Protein AF-A0A259CPH8-F1 (afdb_monomer_lite)

Sequence (171 aa):
MRAFLLFSLFILVVTGCSVTTYNRSITHGKVENPDIIITAEDKSFSLKGEFTSPFQSSTRYNSLEMPDRDLPKAYRQALHHGAKHVRIKVANSDKEFFGVLALDKADDDGVGPSTQSYKIIVPQAYIDAAKNGKISVVYEYYKLKNDGLIDIGKIKERSWILWLSDQDVFK

Radius of gyration: 21.32 Å; chains: 1; bounding box: 62×74×45 Å

Secondary structure (DSSP, 8-state):
----------------------EE---EEEE--TT-EEEETTSS-EE-EEEE-----SS--BTTTS-TTTGGGTHHHHHHTT-EEEEEE-TT-SSPEEEEEEEPPEETTEESGGGTSEEE---HHHHHHT-TT--EEEEEEEEEPP-SSS-GGGPEEEEEEEEEESS----

Structure (mmCIF, N/CA/C/O backbone):
data_AF-A0A259CPH8-F1
#
_entry.id   AF-A0A259CPH8-F1
#
loop_
_atom_site.group_PDB
_atom_site.id
_atom_site.type_symbol
_atom_site.label_atom_id
_atom_site.label_alt_id
_atom_site.label_comp_id
_atom_site.label_asym_id
_atom_site.label_entity_id
_atom_site.label_seq_id
_atom_site.pdbx_PDB_ins_code
_atom_site.Cartn_x
_atom_site.Cartn_y
_atom_site.Cartn_z
_atom_site.occupancy
_atom_site.B_iso_or_equiv
_atom_site.auth_seq_id
_atom_site.auth_comp_id
_atom_site.auth_asym_id
_atom_site.auth_atom_id
_atom_site.pdbx_PDB_model_num
ATOM 1 N N . MET A 1 1 ? 41.239 -61.627 -11.806 1.00 43.28 1 MET A N 1
ATOM 2 C CA . MET A 1 1 ? 41.993 -60.384 -12.091 1.00 43.28 1 MET A CA 1
ATOM 3 C C . MET A 1 1 ? 41.343 -59.671 -13.268 1.00 43.28 1 MET A C 1
ATOM 5 O O . MET A 1 1 ? 40.987 -60.360 -14.212 1.00 43.28 1 MET A O 1
ATOM 9 N N . ARG A 1 2 ? 41.278 -58.330 -13.195 1.00 40.59 2 ARG A N 1
ATOM 10 C CA . ARG A 1 2 ? 40.743 -57.340 -14.164 1.00 40.59 2 ARG A CA 1
ATOM 11 C C . ARG A 1 2 ? 39.218 -57.136 -14.088 1.00 40.59 2 ARG A C 1
ATOM 13 O O . ARG A 1 2 ? 38.467 -57.957 -14.586 1.00 40.59 2 ARG A O 1
ATOM 20 N N . ALA A 1 3 ? 38.731 -56.228 -13.233 1.00 44.56 3 ALA A N 1
ATOM 21 C CA . ALA A 1 3 ? 38.742 -54.749 -13.334 1.00 44.56 3 ALA A CA 1
ATOM 22 C C . ALA A 1 3 ? 37.715 -54.257 -14.374 1.00 44.56 3 ALA A C 1
ATOM 24 O O . ALA A 1 3 ? 37.889 -54.472 -15.565 1.00 44.56 3 ALA A O 1
ATOM 25 N N . PHE A 1 4 ? 36.546 -53.804 -13.905 1.00 49.66 4 PHE A N 1
ATOM 26 C CA . PHE A 1 4 ? 36.198 -52.378 -13.768 1.00 49.66 4 PHE A CA 1
ATOM 27 C C . PHE A 1 4 ? 36.173 -51.656 -15.115 1.00 49.66 4 PHE A C 1
ATOM 29 O O . PHE A 1 4 ? 37.205 -51.163 -15.545 1.00 49.66 4 PHE A O 1
ATOM 36 N N . LEU A 1 5 ? 34.992 -51.530 -15.729 1.00 49.72 5 LEU A N 1
ATOM 37 C CA . LEU A 1 5 ? 34.715 -50.486 -16.716 1.00 49.72 5 LEU A CA 1
ATOM 38 C C . LEU A 1 5 ? 33.231 -50.078 -16.658 1.00 49.72 5 LEU A C 1
ATOM 40 O O . LEU A 1 5 ? 32.340 -50.846 -17.002 1.00 49.72 5 LEU A O 1
ATOM 44 N N . LEU A 1 6 ? 33.050 -48.814 -16.263 1.00 49.09 6 LEU A N 1
ATOM 45 C CA . LEU A 1 6 ? 32.040 -47.868 -16.751 1.00 49.09 6 LEU A CA 1
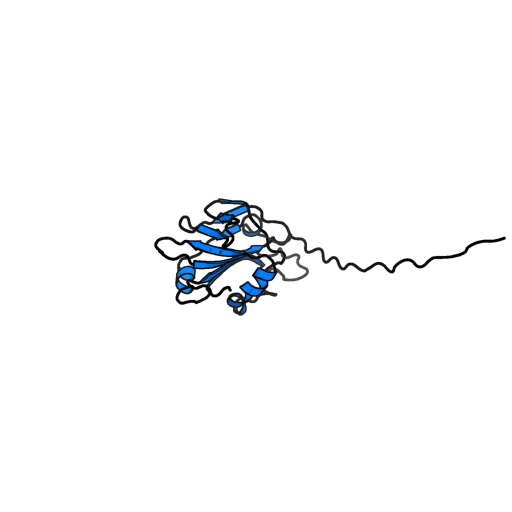ATOM 46 C C . LEU A 1 6 ? 30.660 -47.847 -16.082 1.00 49.09 6 LEU A C 1
ATOM 48 O O . LEU A 1 6 ? 29.608 -48.021 -16.686 1.00 49.09 6 LEU A O 1
ATOM 52 N N . PHE A 1 7 ? 30.712 -47.428 -14.821 1.00 52.84 7 PHE A N 1
ATOM 53 C CA . PHE A 1 7 ? 29.735 -46.548 -14.185 1.00 52.84 7 PHE A CA 1
ATOM 54 C C . PHE A 1 7 ? 29.816 -45.161 -14.864 1.00 52.84 7 PHE A C 1
ATOM 56 O O . PHE A 1 7 ? 30.681 -44.360 -14.514 1.00 52.84 7 PHE A O 1
ATOM 63 N N . SER A 1 8 ? 29.026 -44.879 -15.906 1.00 53.47 8 SER A N 1
ATOM 64 C CA . SER A 1 8 ? 29.017 -43.556 -16.568 1.00 53.47 8 SER A CA 1
ATOM 65 C C . SER A 1 8 ? 27.753 -43.318 -17.398 1.00 53.47 8 SER A C 1
ATOM 67 O O . SER A 1 8 ? 27.735 -43.632 -18.581 1.00 53.47 8 SER A O 1
ATOM 69 N N . LEU A 1 9 ? 26.722 -42.740 -16.773 1.00 52.22 9 LEU A N 1
ATOM 70 C CA . LEU A 1 9 ? 25.848 -41.701 -17.351 1.00 52.22 9 LEU A CA 1
ATOM 71 C C . LEU A 1 9 ? 24.952 -41.168 -16.214 1.00 52.22 9 LEU A C 1
ATOM 73 O O . LEU A 1 9 ? 23.813 -41.574 -16.027 1.00 52.22 9 LEU A O 1
ATOM 77 N N . PHE A 1 10 ? 25.534 -40.513 -15.212 1.00 51.16 10 PHE A N 1
ATOM 78 C CA . PHE A 1 10 ? 25.596 -39.048 -15.159 1.00 51.16 10 PHE A CA 1
ATOM 79 C C . PHE A 1 10 ? 24.285 -38.387 -15.615 1.00 51.16 10 PHE A C 1
ATOM 81 O O . PHE A 1 10 ? 24.142 -37.962 -16.755 1.00 51.16 10 PHE A O 1
ATOM 88 N N . ILE A 1 11 ? 23.318 -38.386 -14.691 1.00 54.34 11 ILE A N 1
ATOM 89 C CA . ILE A 1 11 ? 22.530 -37.215 -14.284 1.00 54.34 11 ILE A CA 1
ATOM 90 C C . ILE A 1 11 ? 22.360 -36.215 -15.432 1.00 54.34 11 ILE A C 1
ATOM 92 O O . ILE A 1 11 ? 23.145 -35.279 -15.591 1.00 54.34 11 ILE A O 1
ATOM 96 N N . LEU A 1 12 ? 21.312 -36.431 -16.230 1.00 50.88 12 LEU A N 1
ATOM 97 C CA . LEU A 1 12 ? 20.768 -35.409 -17.110 1.00 50.88 12 LEU A CA 1
ATOM 98 C C . LEU A 1 12 ? 20.269 -34.279 -16.217 1.00 50.88 12 LEU A C 1
ATOM 100 O O . LEU A 1 12 ? 19.230 -34.359 -15.564 1.00 50.88 12 LEU A O 1
ATOM 104 N N . VAL A 1 13 ? 21.148 -33.287 -16.145 1.00 55.88 13 VAL A N 1
ATOM 105 C CA . VAL A 1 13 ? 20.996 -31.955 -15.594 1.00 55.88 13 VAL A CA 1
ATOM 106 C C . VAL A 1 13 ? 19.550 -31.513 -15.728 1.00 55.88 13 VAL A C 1
ATOM 108 O O . VAL A 1 13 ? 19.034 -31.306 -16.825 1.00 55.88 13 VAL A O 1
ATOM 111 N N . VAL A 1 14 ? 18.923 -31.381 -14.562 1.00 54.16 14 VAL A N 1
ATOM 112 C CA . VAL A 1 14 ? 17.729 -30.585 -14.337 1.00 54.16 14 VAL A CA 1
ATOM 113 C C . VAL A 1 14 ? 17.958 -29.262 -15.056 1.00 54.16 14 VAL A C 1
ATOM 115 O O . VAL A 1 14 ? 18.768 -28.444 -14.619 1.00 54.16 14 VAL A O 1
ATOM 118 N N . THR A 1 15 ? 17.296 -29.074 -16.195 1.00 48.78 15 THR A N 1
ATOM 119 C CA . THR A 1 15 ? 17.184 -27.780 -16.857 1.00 48.78 15 THR A CA 1
ATOM 120 C C . THR A 1 15 ? 16.377 -26.895 -15.923 1.00 48.78 15 THR A C 1
ATOM 122 O O . THR A 1 15 ? 15.156 -26.790 -16.023 1.00 48.78 15 THR A O 1
ATOM 125 N N . GLY A 1 16 ? 17.068 -26.313 -14.945 1.00 43.84 16 GLY A N 1
ATOM 126 C CA . GLY A 1 16 ? 16.580 -25.176 -14.205 1.00 43.84 16 GLY A CA 1
ATOM 127 C C . GLY A 1 16 ? 16.417 -24.051 -15.209 1.00 43.84 16 GLY A C 1
ATOM 128 O O . GLY A 1 16 ? 17.367 -23.326 -15.489 1.00 43.84 16 GLY A O 1
ATOM 129 N N . CYS A 1 17 ? 15.213 -23.913 -15.760 1.00 40.38 17 CYS A N 1
ATOM 130 C CA . CYS A 1 17 ? 14.745 -22.647 -16.295 1.00 40.38 17 CYS A CA 1
ATOM 131 C C . CYS A 1 17 ? 14.671 -21.670 -15.117 1.00 40.38 17 CYS A C 1
ATOM 133 O O . CYS A 1 17 ? 13.604 -21.397 -14.575 1.00 40.38 17 CYS A O 1
ATOM 135 N N . SER A 1 18 ? 15.828 -21.181 -14.675 1.00 39.09 18 SER A N 1
ATOM 136 C CA . SER A 1 18 ? 15.912 -19.964 -13.891 1.00 39.09 18 SER A CA 1
ATOM 137 C C . SER A 1 18 ? 15.594 -18.840 -14.862 1.00 39.09 18 SER A C 1
ATOM 139 O O . SER A 1 18 ? 16.491 -18.271 -15.479 1.00 39.09 18 SER A O 1
ATOM 141 N N . VAL A 1 19 ? 14.308 -18.547 -15.035 1.00 45.19 19 VAL A N 1
ATOM 142 C CA . VAL A 1 19 ? 13.894 -17.229 -15.508 1.00 45.19 19 VAL A CA 1
ATOM 143 C C . VAL A 1 19 ? 14.354 -16.281 -14.406 1.00 45.19 19 VAL A C 1
ATOM 145 O O . VAL A 1 19 ? 13.705 -16.147 -13.370 1.00 45.19 19 VAL A O 1
ATOM 148 N N . THR A 1 20 ? 15.560 -15.736 -14.543 1.00 45.16 20 THR A N 1
ATOM 149 C CA . THR A 1 20 ? 16.033 -14.678 -13.660 1.00 45.16 20 THR A CA 1
ATOM 150 C C . THR A 1 20 ? 15.159 -13.472 -13.952 1.00 45.16 20 THR A C 1
ATOM 152 O O . THR A 1 20 ? 15.398 -12.739 -14.906 1.00 45.16 20 THR A O 1
ATOM 155 N N . THR A 1 21 ? 14.088 -13.306 -13.183 1.00 56.62 21 THR A N 1
ATOM 156 C CA . THR A 1 21 ? 13.361 -12.039 -13.130 1.00 56.62 21 THR A CA 1
ATOM 157 C C . THR A 1 21 ? 14.316 -11.020 -12.514 1.00 56.62 21 THR A C 1
ATOM 159 O O . THR A 1 21 ? 14.639 -11.108 -11.327 1.00 56.62 21 THR A O 1
ATOM 162 N N . TYR A 1 22 ? 14.860 -10.149 -13.362 1.00 77.44 22 TYR A N 1
ATOM 163 C CA . TYR A 1 22 ? 15.774 -9.071 -13.002 1.00 77.44 22 TYR A CA 1
ATOM 164 C C . TYR A 1 22 ? 14.990 -7.995 -12.252 1.00 77.44 22 TYR A C 1
ATOM 166 O O . TYR A 1 22 ? 14.311 -7.161 -12.849 1.00 77.44 22 TYR A O 1
ATOM 174 N N . ASN A 1 23 ? 15.015 -8.085 -10.923 1.00 87.00 23 ASN A N 1
ATOM 175 C CA . ASN A 1 23 ? 14.255 -7.208 -10.050 1.00 87.00 23 ASN A CA 1
ATOM 176 C C . ASN A 1 23 ? 15.175 -6.631 -8.974 1.00 87.00 23 ASN A C 1
ATOM 178 O O . ASN A 1 23 ? 15.943 -7.365 -8.339 1.00 87.00 23 ASN A O 1
ATOM 182 N N . ARG A 1 24 ? 14.971 -5.357 -8.648 1.00 90.25 24 ARG A N 1
ATOM 183 C CA . ARG A 1 24 ? 15.647 -4.669 -7.549 1.00 90.25 24 ARG A CA 1
ATOM 184 C C . ARG A 1 24 ? 14.701 -4.339 -6.408 1.00 90.25 24 ARG A C 1
ATOM 186 O O . ARG A 1 24 ? 13.550 -3.941 -6.590 1.00 90.25 24 ARG A O 1
ATOM 193 N N . SER A 1 25 ? 15.218 -4.463 -5.194 1.00 92.81 25 SER A N 1
ATOM 194 C CA . SER A 1 25 ? 14.489 -4.065 -3.998 1.00 92.81 25 SER A CA 1
ATOM 195 C C . SER A 1 25 ? 14.373 -2.544 -3.899 1.00 92.81 25 SER A C 1
ATOM 197 O O . SER A 1 25 ? 15.374 -1.837 -3.954 1.00 92.81 25 SER A O 1
ATOM 199 N N . ILE A 1 26 ? 13.159 -2.051 -3.660 1.00 95.12 26 ILE A N 1
ATOM 200 C CA . ILE A 1 26 ? 12.920 -0.698 -3.149 1.00 95.12 26 ILE A CA 1
ATOM 201 C C . ILE A 1 26 ? 12.951 -0.770 -1.616 1.00 95.12 26 ILE A C 1
ATOM 203 O O . ILE A 1 26 ? 12.129 -1.457 -1.007 1.00 95.12 26 ILE A O 1
ATOM 207 N N . THR A 1 27 ? 13.922 -0.108 -0.986 1.00 96.81 27 THR A N 1
ATOM 208 C CA . THR A 1 27 ? 14.195 -0.241 0.459 1.00 96.81 27 THR A CA 1
ATOM 209 C C . THR A 1 27 ? 13.635 0.893 1.305 1.00 96.81 27 THR A C 1
ATOM 211 O O . THR A 1 27 ? 13.589 0.763 2.526 1.00 96.81 27 THR A O 1
ATOM 214 N N . HIS A 1 28 ? 13.183 1.984 0.693 1.00 97.81 28 HIS A N 1
ATOM 215 C CA . HIS A 1 28 ? 12.695 3.166 1.399 1.00 97.81 28 HIS A CA 1
ATOM 216 C C . HIS A 1 28 ? 11.383 3.661 0.803 1.00 97.81 28 HIS A C 1
ATOM 218 O O . HIS A 1 28 ? 11.025 3.333 -0.329 1.00 97.81 28 HIS A O 1
ATOM 224 N N . GLY A 1 29 ? 10.657 4.450 1.582 1.00 98.00 29 GLY A N 1
ATOM 225 C CA . GLY A 1 29 ? 9.432 5.079 1.135 1.00 98.00 29 GLY A CA 1
ATOM 226 C C . GLY A 1 29 ? 8.982 6.196 2.054 1.00 98.00 29 GLY A C 1
ATOM 227 O O . GLY A 1 29 ? 9.593 6.469 3.089 1.00 98.00 29 GLY A O 1
ATOM 228 N N . LYS A 1 30 ? 7.886 6.841 1.666 1.00 98.31 30 LYS A N 1
ATOM 229 C CA . LYS A 1 30 ? 7.218 7.860 2.462 1.00 98.31 30 LYS A CA 1
ATOM 230 C C . LYS A 1 30 ? 5.703 7.737 2.340 1.00 98.31 30 LYS A C 1
ATOM 232 O O . LYS A 1 30 ? 5.171 7.640 1.235 1.00 98.31 30 LYS A O 1
ATOM 237 N N . VAL A 1 31 ? 5.009 7.771 3.475 1.00 98.31 31 VAL A N 1
ATOM 238 C CA . VAL A 1 31 ? 3.568 8.047 3.535 1.00 98.31 31 VAL A CA 1
ATOM 239 C C . VAL A 1 31 ? 3.398 9.563 3.499 1.00 98.31 31 VAL A C 1
ATOM 241 O O . VAL A 1 31 ? 3.783 10.257 4.439 1.00 98.31 31 VAL A O 1
ATOM 244 N N . GLU A 1 32 ? 2.878 10.087 2.391 1.00 97.62 32 GLU A N 1
ATOM 245 C CA . GLU A 1 32 ? 2.782 11.535 2.156 1.00 97.62 32 GLU A CA 1
ATOM 246 C C . GLU A 1 32 ? 1.628 12.191 2.913 1.00 97.62 32 GLU A C 1
ATOM 248 O O . GLU A 1 32 ? 1.703 13.371 3.242 1.00 97.62 32 GLU A O 1
ATOM 253 N N . ASN A 1 33 ? 0.559 11.448 3.206 1.00 96.38 33 ASN A N 1
ATOM 254 C CA . ASN A 1 33 ? -0.539 11.953 4.022 1.00 96.38 33 ASN A CA 1
ATOM 255 C C . ASN A 1 33 ? -0.105 11.978 5.503 1.00 96.38 33 ASN A C 1
ATOM 257 O O . ASN A 1 33 ? 0.025 10.906 6.097 1.00 96.38 33 ASN A O 1
ATOM 261 N N . PRO A 1 34 ? 0.087 13.153 6.135 1.00 93.12 34 PRO A N 1
ATOM 262 C CA . PRO A 1 34 ? 0.637 13.239 7.495 1.00 93.12 34 PRO A CA 1
ATOM 263 C C . PRO A 1 34 ? -0.273 12.612 8.562 1.00 93.12 34 PRO A C 1
ATOM 265 O O . PRO A 1 34 ? 0.207 12.145 9.599 1.00 93.12 34 PRO A O 1
ATOM 268 N N . ASP A 1 35 ? -1.575 12.572 8.284 1.00 94.44 35 ASP A N 1
ATOM 269 C CA . ASP A 1 35 ? -2.603 12.050 9.183 1.00 94.44 35 ASP A CA 1
ATOM 270 C C . ASP A 1 35 ? -2.90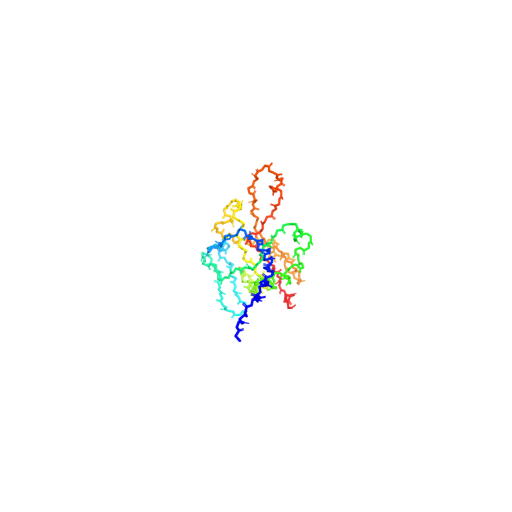4 10.563 8.967 1.00 94.44 35 ASP A C 1
ATOM 272 O O . ASP A 1 35 ? -3.772 10.004 9.640 1.00 94.44 35 ASP A O 1
ATOM 276 N N . ILE A 1 36 ? -2.211 9.920 8.021 1.00 96.81 36 ILE A N 1
ATOM 277 C CA . ILE A 1 36 ? -2.370 8.496 7.753 1.00 96.81 36 ILE A CA 1
ATOM 278 C C . ILE A 1 36 ? -1.276 7.711 8.456 1.00 96.81 36 ILE A C 1
ATOM 280 O O . ILE A 1 36 ? -0.088 8.015 8.349 1.00 96.81 36 ILE A O 1
ATOM 284 N N . ILE A 1 37 ? -1.701 6.669 9.165 1.00 97.94 37 ILE A N 1
ATOM 285 C CA . ILE A 1 37 ? -0.813 5.690 9.785 1.00 97.94 37 ILE A CA 1
ATOM 286 C C . ILE A 1 37 ? -1.257 4.312 9.315 1.00 97.94 37 ILE A C 1
ATOM 288 O O . ILE A 1 37 ? -2.426 3.959 9.470 1.00 97.94 37 ILE A O 1
ATOM 292 N N . ILE A 1 38 ? -0.328 3.544 8.749 1.00 98.56 38 ILE A N 1
ATOM 293 C CA . ILE A 1 38 ? -0.575 2.172 8.296 1.00 98.56 38 ILE A CA 1
ATOM 294 C C . ILE A 1 38 ? 0.162 1.229 9.240 1.00 98.56 38 ILE A C 1
ATOM 296 O O . ILE A 1 38 ? 1.387 1.230 9.276 1.00 98.56 38 ILE A O 1
ATOM 300 N N . THR A 1 39 ? -0.564 0.415 9.994 1.00 98.62 39 THR A N 1
ATOM 301 C CA . THR A 1 39 ? 0.009 -0.498 10.991 1.00 98.62 39 THR A CA 1
ATOM 302 C C . THR A 1 39 ? -0.296 -1.933 10.602 1.00 98.62 39 THR A C 1
ATOM 304 O O . THR A 1 39 ? -1.438 -2.243 10.285 1.00 98.62 39 THR A O 1
ATOM 307 N N . ALA A 1 40 ? 0.696 -2.819 10.621 1.00 98.56 40 ALA A N 1
ATOM 308 C CA . ALA A 1 40 ? 0.469 -4.240 10.381 1.00 98.56 40 ALA A CA 1
ATOM 309 C C . ALA A 1 40 ? -0.495 -4.818 11.422 1.00 98.56 40 ALA A C 1
ATOM 311 O O . ALA A 1 40 ? -0.391 -4.500 12.607 1.00 98.56 40 ALA A O 1
ATOM 312 N N . GLU A 1 41 ? -1.414 -5.689 11.011 1.00 98.00 41 GLU A N 1
ATOM 313 C CA . GLU A 1 41 ? -2.362 -6.306 11.948 1.00 98.00 41 GLU A CA 1
ATOM 314 C C . GLU A 1 41 ? -1.657 -7.187 12.997 1.00 98.00 41 GLU A C 1
ATOM 316 O O . GLU A 1 41 ? -2.056 -7.217 14.161 1.00 98.00 41 GLU A O 1
ATOM 321 N N . ASP A 1 42 ? -0.544 -7.817 12.614 1.00 97.81 42 ASP A N 1
ATOM 322 C CA . ASP A 1 42 ? 0.351 -8.565 13.506 1.00 97.81 42 ASP A CA 1
ATOM 323 C C . ASP A 1 42 ? 1.295 -7.670 14.336 1.00 97.81 42 ASP A C 1
ATOM 325 O O . ASP A 1 42 ? 2.098 -8.174 15.122 1.00 97.81 42 ASP A O 1
ATOM 329 N N . LYS A 1 43 ? 1.192 -6.342 14.182 1.00 98.06 43 LYS A N 1
ATOM 330 C CA . LYS A 1 43 ? 2.016 -5.316 14.841 1.00 98.06 43 LYS A CA 1
ATOM 331 C C . LYS A 1 43 ? 3.512 -5.376 14.502 1.00 98.06 43 LYS A C 1
ATOM 333 O O . LYS A 1 43 ? 4.310 -4.754 15.199 1.00 98.06 43 LYS A O 1
ATOM 338 N N . SER A 1 44 ? 3.903 -6.071 13.434 1.00 98.31 44 SER A N 1
ATOM 339 C CA . SER A 1 44 ? 5.307 -6.181 13.006 1.00 98.31 44 SER A CA 1
ATOM 340 C C . SER A 1 44 ? 5.901 -4.871 12.475 1.00 98.31 44 SER A C 1
ATOM 342 O O . SER A 1 44 ? 7.117 -4.691 12.523 1.00 98.31 44 SER A O 1
ATOM 344 N N . PHE A 1 45 ? 5.072 -3.939 11.992 1.00 98.56 45 PHE A N 1
ATOM 345 C CA . PHE A 1 45 ? 5.513 -2.619 11.538 1.00 98.56 45 PHE A CA 1
ATOM 346 C C . PHE A 1 45 ? 4.415 -1.551 11.658 1.00 98.56 45 PHE A C 1
ATOM 348 O O . PHE A 1 45 ? 3.222 -1.856 11.731 1.00 98.56 45 PHE A O 1
ATOM 355 N N . SER A 1 46 ? 4.826 -0.281 11.611 1.00 98.31 46 SER A N 1
ATOM 356 C CA . SER A 1 46 ? 3.945 0.875 11.419 1.00 98.31 46 SER A CA 1
ATOM 357 C C . SER A 1 46 ? 4.619 1.889 10.493 1.00 98.31 46 SER A C 1
ATOM 359 O O . SER A 1 46 ? 5.806 2.173 10.647 1.00 98.31 46 SER A O 1
ATOM 361 N N . LEU A 1 47 ? 3.878 2.402 9.511 1.00 98.50 47 LEU A N 1
ATOM 362 C CA . LEU A 1 47 ? 4.346 3.350 8.503 1.00 98.50 47 LEU A CA 1
ATOM 363 C C . LEU A 1 47 ? 3.682 4.710 8.730 1.00 98.50 47 LEU A C 1
ATOM 365 O O . LEU A 1 47 ? 2.453 4.821 8.705 1.00 98.50 47 LEU A O 1
ATOM 369 N N . LYS A 1 48 ? 4.507 5.742 8.917 1.00 97.50 48 LYS A N 1
ATOM 370 C CA . LYS A 1 48 ? 4.108 7.151 9.008 1.00 97.50 48 LYS A CA 1
ATOM 371 C C . LYS A 1 48 ? 5.287 8.024 8.588 1.00 97.50 48 LYS A C 1
ATOM 373 O O . LYS A 1 48 ? 6.374 7.863 9.131 1.00 97.50 48 LYS A O 1
ATOM 378 N N . GLY A 1 49 ? 5.071 8.974 7.679 1.00 97.94 49 GLY A N 1
ATOM 379 C CA . GLY A 1 49 ? 6.172 9.771 7.134 1.00 97.94 49 GLY A CA 1
ATOM 380 C C . GLY A 1 49 ? 7.182 8.886 6.403 1.00 97.94 49 GLY A C 1
ATOM 381 O O . GLY A 1 49 ? 6.779 7.959 5.702 1.00 97.94 49 GLY A O 1
ATOM 382 N N . GLU A 1 50 ? 8.473 9.183 6.539 1.00 98.38 50 GLU A N 1
ATOM 383 C CA . GLU A 1 50 ? 9.554 8.389 5.942 1.00 98.38 50 GLU A CA 1
ATOM 384 C C . GLU A 1 50 ? 9.715 7.033 6.640 1.00 98.38 50 GLU A C 1
ATOM 386 O O . GLU A 1 50 ? 9.595 6.929 7.861 1.00 98.38 50 GLU A O 1
ATOM 391 N N . PHE A 1 51 ? 9.998 5.985 5.866 1.00 98.31 51 PHE A N 1
ATOM 392 C CA . PHE A 1 51 ? 10.170 4.633 6.385 1.00 98.31 51 PHE A CA 1
ATOM 393 C C . PHE A 1 51 ? 11.190 3.817 5.587 1.00 98.31 51 PHE A C 1
ATOM 395 O O . PHE A 1 51 ? 11.417 4.034 4.394 1.00 98.31 51 PHE A O 1
ATOM 402 N N . THR A 1 52 ? 11.755 2.810 6.251 1.00 98.25 52 THR A N 1
ATOM 403 C CA . THR A 1 52 ? 12.438 1.684 5.603 1.00 98.25 52 THR A CA 1
ATOM 404 C C . THR A 1 52 ? 11.414 0.589 5.339 1.00 98.25 52 THR A C 1
ATOM 406 O O . THR A 1 52 ? 10.597 0.286 6.208 1.00 98.25 52 THR A O 1
ATOM 409 N N . SER A 1 53 ? 11.430 0.016 4.138 1.00 97.56 53 SER A N 1
ATOM 410 C CA . SER A 1 53 ? 10.494 -1.021 3.711 1.00 97.56 53 SER A CA 1
ATOM 411 C C . SER A 1 53 ? 10.562 -2.233 4.657 1.00 97.56 53 SER A C 1
ATOM 413 O O . SER A 1 53 ? 11.618 -2.861 4.750 1.00 97.56 53 SER A O 1
ATOM 415 N N . PRO A 1 54 ? 9.474 -2.565 5.381 1.00 97.75 54 PRO A N 1
ATOM 416 C CA . PRO A 1 54 ? 9.503 -3.630 6.387 1.00 97.75 54 PRO A CA 1
ATOM 417 C C . PRO A 1 54 ? 9.340 -5.034 5.792 1.00 97.75 54 PRO A C 1
ATOM 419 O O . PRO A 1 54 ? 9.612 -6.028 6.462 1.00 97.75 54 PRO A O 1
ATOM 422 N N . PHE A 1 55 ? 8.867 -5.133 4.550 1.00 97.00 55 PHE A N 1
ATOM 423 C CA . PHE A 1 55 ? 8.712 -6.382 3.815 1.00 97.00 55 PHE A CA 1
ATOM 424 C C . PHE A 1 55 ? 8.698 -6.099 2.314 1.00 97.00 55 PHE A C 1
ATOM 426 O O . PHE A 1 55 ? 8.536 -4.958 1.885 1.00 97.00 55 PHE A O 1
ATOM 433 N N . GLN A 1 56 ? 8.803 -7.160 1.520 1.00 94.31 56 GLN A N 1
ATOM 434 C CA . GLN A 1 56 ? 8.663 -7.077 0.078 1.00 94.31 56 GLN A CA 1
ATOM 435 C C . GLN A 1 56 ? 7.890 -8.284 -0.439 1.00 94.31 56 GLN A C 1
ATOM 437 O O . GLN A 1 56 ? 8.111 -9.407 0.020 1.00 94.31 56 GLN A O 1
ATOM 442 N N . SER A 1 57 ? 6.977 -8.048 -1.374 1.00 92.12 57 SER A N 1
ATOM 443 C CA . SER A 1 57 ? 6.240 -9.109 -2.043 1.00 92.12 57 SER A CA 1
ATOM 444 C C . SER A 1 57 ? 7.182 -10.000 -2.853 1.00 92.12 57 SER A C 1
ATOM 446 O O . SER A 1 57 ? 8.237 -9.579 -3.333 1.00 92.12 57 SER A O 1
ATOM 448 N N . SER A 1 58 ? 6.802 -11.270 -2.983 1.00 87.81 58 SER A N 1
ATOM 449 C CA . SER A 1 58 ? 7.574 -12.266 -3.729 1.00 87.81 58 SER A CA 1
ATOM 450 C C . SER A 1 58 ? 7.278 -12.263 -5.231 1.00 87.81 58 SER A C 1
ATOM 452 O O . SER A 1 58 ? 7.948 -12.977 -5.970 1.00 87.81 58 SER A O 1
ATOM 454 N N . THR A 1 59 ? 6.254 -11.527 -5.671 1.00 80.50 59 THR A N 1
ATOM 455 C CA . THR A 1 59 ? 5.814 -11.428 -7.070 1.00 80.50 59 THR A CA 1
ATOM 456 C C . THR A 1 59 ? 5.758 -9.978 -7.514 1.00 80.50 59 THR A C 1
ATOM 458 O O . THR A 1 59 ? 5.614 -9.108 -6.658 1.00 80.50 59 THR A O 1
ATOM 461 N N . ARG A 1 60 ? 5.782 -9.775 -8.838 1.00 79.88 60 ARG A N 1
ATOM 462 C CA . ARG A 1 60 ? 5.481 -8.493 -9.480 1.00 79.88 60 ARG A CA 1
ATOM 463 C C . ARG A 1 60 ? 3.980 -8.321 -9.695 1.00 79.88 60 ARG A C 1
ATOM 465 O O . ARG A 1 60 ? 3.280 -9.299 -9.952 1.00 79.88 60 ARG A O 1
ATOM 472 N N . TYR A 1 61 ? 3.496 -7.087 -9.640 1.00 81.25 61 TYR A N 1
ATOM 473 C CA . TYR A 1 61 ? 2.091 -6.753 -9.853 1.00 81.25 61 TYR A CA 1
ATOM 474 C C . TYR A 1 61 ? 1.881 -5.859 -11.078 1.00 81.25 61 TYR A C 1
ATOM 476 O O . TYR A 1 61 ? 1.680 -4.642 -10.979 1.00 81.25 61 TYR A O 1
ATOM 484 N N . ASN A 1 62 ? 1.813 -6.478 -12.252 1.00 80.19 62 ASN A N 1
ATOM 485 C CA . ASN A 1 62 ? 1.630 -5.761 -13.511 1.00 80.19 62 ASN A CA 1
ATOM 486 C C . ASN A 1 62 ? 0.177 -5.741 -14.002 1.00 80.19 62 ASN A C 1
ATOM 488 O O . ASN A 1 62 ? -0.708 -6.446 -13.514 1.00 80.19 62 ASN A O 1
ATOM 492 N N . SER A 1 63 ? -0.095 -4.856 -14.956 1.00 68.25 63 SER A N 1
ATOM 493 C CA . SER A 1 63 ? -1.425 -4.683 -15.559 1.00 68.25 63 SER A CA 1
ATOM 494 C C . SER A 1 63 ? -1.844 -5.818 -16.504 1.00 68.25 63 SER A C 1
ATOM 496 O O . SER A 1 63 ? -3.025 -5.895 -16.840 1.00 68.25 63 SER A O 1
ATOM 498 N N . LEU A 1 64 ? -0.921 -6.700 -16.911 1.00 62.56 64 LEU A N 1
ATOM 499 C CA . LEU A 1 64 ? -1.224 -7.876 -17.734 1.00 62.56 64 LEU A CA 1
ATOM 500 C C . LEU A 1 64 ? -1.739 -9.044 -16.884 1.00 62.56 64 LEU A C 1
ATOM 502 O O . LEU A 1 64 ? -2.742 -9.664 -17.225 1.00 62.56 64 LEU A O 1
ATOM 506 N N . GLU A 1 65 ? -1.067 -9.318 -15.770 1.00 73.50 65 GLU A N 1
ATOM 507 C CA . GLU A 1 65 ? -1.404 -10.369 -14.807 1.00 73.50 65 GLU A CA 1
ATOM 508 C C . GLU A 1 65 ? -2.591 -9.969 -13.932 1.00 73.50 65 GLU A C 1
ATOM 510 O O . GLU A 1 65 ? -3.411 -10.805 -13.558 1.00 73.50 65 GLU A O 1
ATOM 515 N N . MET A 1 66 ? -2.707 -8.672 -13.640 1.00 81.12 66 MET A N 1
ATOM 516 C CA . MET A 1 66 ? -3.755 -8.118 -12.796 1.00 81.12 66 MET A CA 1
ATOM 517 C C . MET A 1 66 ? -4.392 -6.896 -13.472 1.00 81.12 66 MET A C 1
ATOM 519 O O . MET A 1 66 ? -3.984 -5.747 -13.229 1.00 81.12 66 MET A O 1
ATOM 523 N N . PRO A 1 67 ? -5.395 -7.135 -14.339 1.00 81.25 67 PRO A N 1
ATOM 524 C CA . PRO A 1 67 ? -6.149 -6.078 -14.995 1.00 81.25 67 PRO A CA 1
ATOM 525 C C . PRO A 1 67 ? -6.881 -5.195 -13.982 1.00 81.25 67 PRO A C 1
ATOM 527 O O . PRO A 1 67 ? -7.387 -5.677 -12.968 1.00 81.25 67 PRO A O 1
ATOM 530 N N . ASP A 1 68 ? -7.027 -3.906 -14.296 1.00 83.00 68 ASP A N 1
ATOM 531 C CA . ASP A 1 68 ? -7.604 -2.919 -13.369 1.00 83.00 68 ASP A CA 1
ATOM 532 C C . ASP A 1 68 ? -9.019 -3.282 -12.884 1.00 83.00 68 ASP A C 1
ATOM 534 O O . ASP A 1 68 ? -9.373 -3.028 -11.735 1.00 83.00 68 ASP A O 1
ATOM 538 N N . ARG A 1 69 ? -9.821 -3.943 -13.729 1.00 86.19 69 ARG A N 1
ATOM 539 C CA . ARG A 1 69 ? -11.180 -4.395 -13.376 1.00 86.19 69 ARG A CA 1
ATOM 540 C C . ARG A 1 69 ? -11.209 -5.482 -12.293 1.00 86.19 69 ARG A C 1
ATOM 542 O O . ARG A 1 69 ? -12.210 -5.618 -11.595 1.00 86.19 69 ARG A O 1
ATOM 549 N N . ASP A 1 70 ? -10.132 -6.255 -12.176 1.00 89.44 70 ASP A N 1
ATOM 550 C CA . ASP A 1 70 ? -10.028 -7.412 -11.285 1.00 89.44 70 ASP A CA 1
ATOM 551 C C . ASP A 1 70 ? -9.271 -7.068 -9.989 1.00 89.44 70 ASP A C 1
ATOM 553 O O . ASP A 1 70 ? -9.345 -7.816 -9.008 1.00 89.44 70 ASP A O 1
ATOM 557 N N . LEU A 1 71 ? -8.629 -5.889 -9.939 1.00 90.25 71 LEU A N 1
ATOM 558 C CA . LEU A 1 71 ? -7.876 -5.392 -8.785 1.00 90.25 71 LEU A CA 1
ATOM 559 C C . LEU A 1 71 ? -8.628 -5.521 -7.455 1.00 90.25 71 LEU A C 1
ATOM 561 O O . LEU A 1 71 ? -8.022 -6.039 -6.520 1.00 90.25 71 LEU A O 1
ATOM 565 N N . PRO A 1 72 ? -9.922 -5.156 -7.315 1.00 93.06 72 PRO A N 1
ATOM 566 C CA . PRO A 1 72 ? -10.609 -5.253 -6.023 1.00 93.06 72 PRO A CA 1
ATOM 567 C C . PRO A 1 72 ? -10.645 -6.663 -5.416 1.00 93.06 72 PRO A C 1
ATOM 569 O O . PRO A 1 72 ? -10.830 -6.798 -4.212 1.00 93.06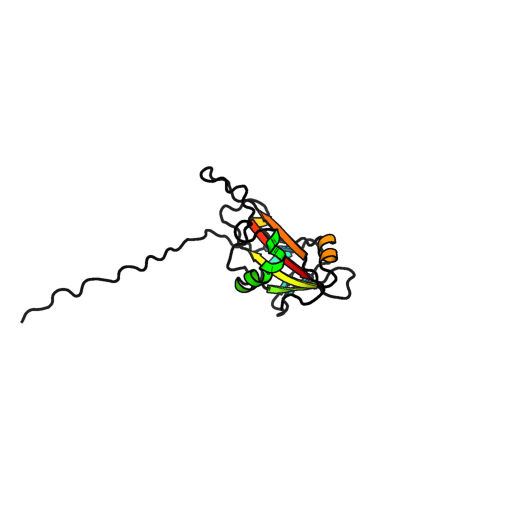 72 PRO A O 1
ATOM 572 N N . LYS A 1 73 ? -10.465 -7.720 -6.220 1.00 93.12 73 LYS A N 1
ATOM 573 C CA . LYS A 1 73 ? -10.458 -9.123 -5.764 1.00 93.12 73 LYS A CA 1
ATOM 574 C C . LYS A 1 73 ? -9.053 -9.708 -5.618 1.00 93.12 73 LYS A C 1
ATOM 576 O O . LYS A 1 73 ? -8.904 -10.788 -5.047 1.00 93.12 73 LYS A O 1
ATOM 581 N N . ALA A 1 74 ? -8.040 -9.022 -6.136 1.00 93.56 74 ALA A N 1
ATOM 582 C CA . ALA A 1 74 ? -6.694 -9.560 -6.262 1.00 93.56 74 ALA A CA 1
ATOM 583 C C . ALA A 1 74 ? -5.884 -9.548 -4.954 1.00 93.56 74 ALA A C 1
ATOM 585 O O . ALA A 1 74 ? -4.842 -10.198 -4.876 1.00 93.56 74 ALA A O 1
ATOM 586 N N . TYR A 1 75 ? -6.392 -8.903 -3.897 1.00 95.06 75 TYR A N 1
ATOM 587 C CA . TYR A 1 75 ? -5.769 -8.916 -2.569 1.00 95.06 75 TYR A CA 1
ATOM 588 C C . TYR A 1 75 ? -5.494 -10.339 -2.058 1.00 95.06 75 TYR A C 1
ATOM 590 O O . TYR A 1 75 ? -4.470 -10.569 -1.426 1.00 95.06 75 TYR A O 1
ATOM 598 N N . ARG A 1 76 ? -6.360 -11.317 -2.374 1.00 93.81 76 ARG A N 1
ATOM 599 C CA . ARG A 1 76 ? -6.162 -12.724 -1.984 1.00 93.81 76 ARG A CA 1
ATOM 600 C C . ARG A 1 76 ? -4.880 -13.300 -2.572 1.00 93.81 76 ARG A C 1
ATOM 602 O O . ARG A 1 76 ? -4.089 -13.908 -1.862 1.00 93.81 76 ARG A O 1
ATOM 609 N N . GLN A 1 77 ? -4.652 -13.067 -3.862 1.00 92.00 77 GLN A N 1
ATOM 610 C CA . GLN A 1 77 ? -3.421 -13.489 -4.521 1.00 92.00 77 GLN A CA 1
ATOM 611 C C . GLN A 1 77 ? -2.216 -12.717 -3.973 1.00 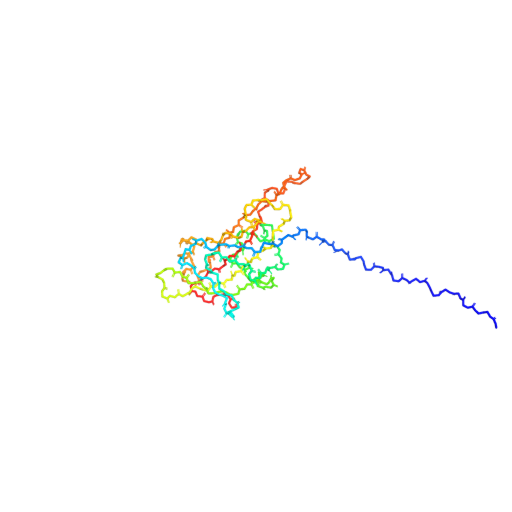92.00 77 GLN A C 1
ATOM 613 O O . GLN A 1 77 ? -1.178 -13.316 -3.711 1.00 92.00 77 GLN A O 1
ATOM 618 N N . ALA A 1 78 ? -2.364 -11.415 -3.724 1.00 93.75 78 ALA A N 1
ATOM 619 C CA . ALA A 1 78 ? -1.294 -10.609 -3.147 1.00 93.75 78 ALA A CA 1
ATOM 620 C C . ALA A 1 78 ? -0.850 -11.124 -1.764 1.00 93.75 78 ALA A C 1
ATOM 622 O O . ALA A 1 78 ? 0.347 -11.189 -1.482 1.00 93.75 78 ALA A O 1
ATOM 623 N N . LEU A 1 79 ? -1.793 -11.559 -0.919 1.00 95.19 79 LEU A N 1
ATOM 624 C CA . LEU A 1 79 ? -1.499 -12.179 0.380 1.00 95.19 79 LEU A CA 1
ATOM 625 C C . LEU A 1 79 ? -0.675 -13.466 0.226 1.00 95.19 79 LEU A C 1
ATOM 627 O O . LEU A 1 79 ? 0.301 -13.654 0.953 1.00 95.19 79 LEU A O 1
ATOM 631 N N . HIS A 1 80 ? -0.984 -14.308 -0.768 1.00 93.31 80 HIS A N 1
ATOM 632 C CA . HIS A 1 80 ? -0.162 -15.484 -1.093 1.00 93.31 80 HIS A CA 1
ATOM 633 C C . HIS A 1 80 ? 1.267 -15.122 -1.528 1.00 93.31 80 HIS A C 1
ATOM 635 O O . HIS A 1 80 ? 2.175 -15.939 -1.382 1.00 93.31 80 HIS A O 1
ATOM 641 N N . HIS A 1 81 ? 1.484 -13.896 -2.007 1.00 92.62 81 HIS A N 1
ATOM 642 C CA . HIS A 1 81 ? 2.790 -13.367 -2.397 1.00 92.62 81 HIS A CA 1
ATOM 643 C C . HIS A 1 81 ? 3.382 -12.387 -1.374 1.00 92.62 81 HIS A C 1
ATOM 645 O O . HIS A 1 81 ? 4.207 -11.535 -1.714 1.00 92.62 81 HIS A O 1
ATOM 651 N N . GLY A 1 82 ? 2.989 -12.508 -0.105 1.00 94.31 82 GLY A N 1
ATOM 652 C CA . GLY A 1 82 ? 3.633 -11.808 1.005 1.00 94.31 82 GLY A CA 1
ATOM 653 C C . GLY A 1 82 ? 3.134 -10.387 1.259 1.00 94.31 82 GLY A C 1
ATOM 654 O O . GLY A 1 82 ? 3.742 -9.688 2.070 1.00 94.31 82 GLY A O 1
ATOM 655 N N . ALA A 1 83 ? 2.041 -9.958 0.615 1.00 96.94 83 ALA A N 1
ATOM 656 C CA . ALA A 1 83 ? 1.304 -8.785 1.079 1.00 96.94 83 ALA A CA 1
ATOM 657 C C . ALA A 1 83 ? 0.839 -8.984 2.532 1.00 96.94 83 ALA A C 1
ATOM 659 O O . ALA A 1 83 ? 0.699 -10.111 3.015 1.00 96.94 83 ALA A O 1
ATOM 660 N N . LYS A 1 84 ? 0.618 -7.883 3.247 1.00 98.12 84 LYS A N 1
ATOM 661 C CA . LYS A 1 84 ? 0.346 -7.895 4.688 1.00 98.12 84 LYS A CA 1
ATOM 662 C C . LYS A 1 84 ? -1.004 -7.278 4.998 1.00 98.12 84 LYS A C 1
ATOM 664 O O . LYS A 1 84 ? -1.343 -6.231 4.449 1.00 98.12 84 LYS A O 1
ATOM 669 N N . HIS A 1 85 ? -1.743 -7.901 5.912 1.00 98.56 85 HIS A N 1
ATOM 670 C CA . HIS A 1 85 ? -2.909 -7.273 6.523 1.00 98.56 85 HIS A CA 1
ATOM 671 C C . HIS A 1 85 ? -2.481 -6.059 7.341 1.00 98.56 85 HIS A C 1
ATOM 673 O O . HIS A 1 85 ? -1.503 -6.111 8.094 1.00 98.56 85 HIS A O 1
ATOM 679 N N . VAL A 1 86 ? -3.215 -4.963 7.183 1.00 98.69 86 VAL A N 1
ATOM 680 C CA . VAL A 1 86 ? -2.922 -3.684 7.825 1.00 98.69 86 VAL A CA 1
ATOM 681 C C . VAL A 1 86 ? -4.190 -3.013 8.346 1.00 98.69 86 VAL A C 1
ATOM 683 O O . VAL A 1 86 ? -5.294 -3.216 7.841 1.00 98.69 86 VAL A O 1
ATOM 686 N N . ARG A 1 87 ? -4.004 -2.165 9.352 1.00 98.44 87 ARG A N 1
ATOM 687 C CA . ARG A 1 87 ? -4.957 -1.186 9.860 1.00 98.44 87 ARG A CA 1
ATOM 688 C C . ARG A 1 87 ? -4.532 0.196 9.405 1.00 98.44 87 ARG A C 1
ATOM 690 O O . ARG A 1 87 ? -3.362 0.553 9.536 1.00 98.44 87 ARG A O 1
ATOM 697 N N . ILE A 1 88 ? -5.468 0.961 8.861 1.00 98.31 88 ILE A N 1
ATOM 698 C CA . ILE A 1 88 ? -5.213 2.305 8.357 1.00 98.31 88 ILE A CA 1
ATOM 699 C C . ILE A 1 88 ? -5.986 3.293 9.217 1.00 98.31 88 ILE A C 1
ATOM 701 O O . ILE A 1 88 ? -7.216 3.368 9.162 1.00 98.31 88 ILE A O 1
ATOM 705 N N . LYS A 1 89 ? -5.253 4.079 9.999 1.00 97.69 89 LYS A N 1
ATOM 706 C CA . LYS A 1 89 ? -5.805 5.238 10.690 1.00 97.69 89 LYS A CA 1
ATOM 707 C C . LYS A 1 89 ? -5.816 6.418 9.728 1.00 97.69 89 LYS A C 1
ATOM 709 O O . LYS A 1 89 ? -4.814 6.672 9.065 1.00 97.69 89 LYS A O 1
ATOM 714 N N . VAL A 1 90 ? -6.936 7.128 9.672 1.00 94.44 90 VAL A N 1
ATOM 715 C CA . VAL A 1 90 ? -7.115 8.349 8.876 1.00 94.44 90 VAL A CA 1
ATOM 716 C C . VAL A 1 90 ? -7.525 9.498 9.796 1.00 94.44 90 VAL A C 1
ATOM 718 O O . VAL A 1 90 ? -8.079 9.264 10.874 1.00 94.44 90 VAL A O 1
ATOM 721 N N . ALA A 1 91 ? -7.260 10.738 9.386 1.00 88.19 91 ALA A N 1
ATOM 722 C CA . ALA A 1 91 ? -7.667 11.917 10.148 1.00 88.19 91 ALA A CA 1
ATOM 723 C C . ALA A 1 91 ? -9.188 11.928 10.377 1.00 88.19 91 ALA A C 1
ATOM 725 O O . ALA A 1 91 ? -9.957 11.606 9.471 1.00 88.19 91 ALA A O 1
ATOM 726 N N . ASN A 1 92 ? -9.618 12.355 11.566 1.00 82.69 92 ASN A N 1
ATOM 727 C CA . ASN A 1 92 ? -11.030 12.584 11.903 1.00 82.69 92 ASN A CA 1
ATOM 728 C C . ASN A 1 92 ? -11.951 11.355 11.752 1.00 82.69 92 ASN A C 1
ATOM 730 O O . ASN A 1 92 ? -13.163 11.512 11.616 1.00 82.69 92 ASN A O 1
ATOM 734 N N . SER A 1 93 ? -11.394 10.141 11.777 1.00 86.50 93 SER A N 1
ATOM 735 C CA . SER A 1 93 ? -12.164 8.901 11.877 1.00 86.50 93 SER A CA 1
ATOM 736 C C . SER A 1 93 ? -11.879 8.222 13.208 1.00 86.50 93 SER A C 1
ATOM 738 O O . SER A 1 93 ? -10.732 7.894 13.511 1.00 86.50 93 SER A O 1
ATOM 740 N N . ASP A 1 94 ? -12.936 7.949 13.971 1.00 85.12 94 ASP A N 1
ATOM 741 C CA . ASP A 1 94 ? -12.849 7.160 15.207 1.00 85.12 94 ASP A CA 1
ATOM 742 C C . ASP A 1 94 ? -12.586 5.672 14.928 1.00 85.12 94 ASP A C 1
ATOM 744 O O . ASP A 1 94 ? -12.227 4.912 15.826 1.00 85.12 94 ASP A O 1
ATOM 748 N N . LYS A 1 95 ? -12.773 5.243 13.673 1.00 92.12 95 LYS A N 1
ATOM 749 C CA . LYS A 1 95 ? -12.565 3.867 13.224 1.00 92.12 95 LYS A CA 1
ATOM 750 C C . LYS A 1 95 ? -11.369 3.779 12.289 1.00 92.12 95 LYS A C 1
ATOM 752 O O . LYS A 1 95 ? -11.225 4.586 11.369 1.00 92.12 95 LYS A O 1
ATOM 757 N N . GLU A 1 96 ? -10.546 2.763 12.506 1.00 96.31 96 GLU A N 1
ATOM 758 C CA . GLU A 1 96 ? -9.518 2.363 11.552 1.00 96.31 96 GLU A CA 1
ATOM 759 C C . GLU A 1 96 ? -10.149 1.589 10.395 1.00 96.31 96 GLU A C 1
ATOM 761 O O . GLU A 1 96 ? -11.102 0.828 10.576 1.00 96.31 96 GLU A O 1
ATOM 766 N N . PHE A 1 97 ? -9.587 1.769 9.207 1.00 97.94 97 PHE A N 1
ATOM 767 C CA . PHE A 1 97 ? -9.899 0.950 8.048 1.00 97.94 97 PHE A CA 1
ATOM 768 C C . PHE A 1 97 ? -9.082 -0.338 8.107 1.00 97.94 97 PHE A C 1
ATOM 770 O O . PHE A 1 97 ? -7.969 -0.378 8.634 1.00 97.94 97 PHE A O 1
ATOM 777 N N . PHE A 1 98 ? -9.638 -1.389 7.534 1.00 98.50 98 PHE A N 1
ATOM 778 C CA . PHE A 1 98 ? -8.961 -2.647 7.275 1.00 98.50 98 PHE A CA 1
ATOM 779 C C . PHE A 1 98 ? -8.313 -2.561 5.902 1.00 98.50 98 PHE A C 1
ATOM 781 O O . PHE A 1 98 ? -8.830 -1.878 5.014 1.00 98.50 98 PHE A O 1
ATOM 788 N N . GLY A 1 99 ? -7.209 -3.268 5.701 1.00 98.38 99 GLY A N 1
ATOM 789 C CA . GLY A 1 99 ? -6.587 -3.314 4.393 1.00 98.38 99 GLY A CA 1
ATOM 790 C C . GLY A 1 99 ? -5.578 -4.424 4.201 1.00 98.38 99 GLY A C 1
ATOM 791 O O . GLY A 1 99 ? -5.232 -5.168 5.118 1.00 98.38 99 GLY A O 1
ATOM 792 N N . VAL A 1 100 ? -5.093 -4.489 2.969 1.00 98.44 100 VAL A N 1
ATOM 793 C CA . VAL A 1 100 ? -3.967 -5.318 2.545 1.00 98.44 100 VAL A CA 1
ATOM 794 C C . VAL A 1 100 ? -2.971 -4.396 1.858 1.00 98.44 100 VAL A C 1
ATOM 796 O O . VAL A 1 100 ? -3.353 -3.639 0.968 1.00 98.44 100 VAL A O 1
ATOM 799 N N . LEU A 1 101 ? -1.709 -4.441 2.273 1.00 98.50 101 LEU A N 1
ATOM 800 C CA . LEU A 1 101 ? -0.619 -3.677 1.675 1.00 98.50 101 LEU A CA 1
ATOM 801 C C . LEU A 1 101 ? 0.344 -4.628 0.967 1.00 98.50 101 LEU A C 1
ATOM 803 O O . LEU A 1 101 ? 0.875 -5.553 1.581 1.00 98.50 101 LEU A O 1
ATOM 807 N N . ALA A 1 102 ? 0.604 -4.362 -0.307 1.00 97.56 102 ALA A N 1
ATOM 808 C CA . ALA A 1 102 ? 1.668 -4.981 -1.080 1.00 97.56 102 ALA A CA 1
ATOM 809 C C . ALA A 1 102 ? 2.745 -3.936 -1.395 1.00 97.56 102 ALA A C 1
ATOM 811 O O . ALA A 1 102 ? 2.427 -2.851 -1.883 1.00 97.56 102 ALA A O 1
ATOM 812 N N . LEU A 1 103 ? 4.004 -4.279 -1.123 1.00 96.75 103 LEU A N 1
ATOM 813 C CA . LEU A 1 103 ? 5.187 -3.500 -1.489 1.00 96.75 103 LEU A CA 1
ATOM 814 C C . LEU A 1 103 ? 6.014 -4.350 -2.451 1.00 96.75 103 LEU A C 1
ATOM 816 O O . LEU A 1 103 ? 6.527 -5.395 -2.056 1.00 96.75 103 LEU A O 1
ATOM 820 N N . ASP A 1 104 ? 6.089 -3.946 -3.711 1.00 93.44 104 ASP A N 1
ATOM 821 C CA . ASP A 1 104 ? 6.698 -4.735 -4.778 1.00 93.44 104 ASP A CA 1
ATOM 822 C C . ASP A 1 104 ? 8.187 -4.406 -4.961 1.00 93.44 104 ASP A C 1
ATOM 824 O O . ASP A 1 104 ? 8.688 -3.357 -4.553 1.00 93.44 104 ASP A O 1
ATOM 828 N N . LYS A 1 105 ? 8.919 -5.309 -5.605 1.00 92.62 105 LYS A N 1
ATOM 829 C CA . LYS A 1 105 ? 10.220 -4.994 -6.188 1.00 92.62 105 LYS A CA 1
ATOM 830 C C . LYS A 1 105 ? 10.010 -4.193 -7.469 1.00 92.62 105 LYS A C 1
ATOM 832 O O . LYS A 1 105 ? 9.043 -4.397 -8.199 1.00 92.62 105 LYS A O 1
ATOM 837 N N . ALA A 1 106 ? 10.944 -3.299 -7.764 1.00 91.38 106 ALA A N 1
ATOM 838 C CA . ALA A 1 106 ? 10.986 -2.702 -9.087 1.00 91.38 106 ALA A CA 1
ATOM 839 C C . ALA A 1 106 ? 11.594 -3.702 -10.069 1.00 91.38 106 ALA A C 1
ATOM 841 O O . ALA A 1 106 ? 12.544 -4.412 -9.736 1.00 91.38 106 ALA A O 1
ATOM 842 N N . ASP A 1 107 ? 11.074 -3.713 -11.285 1.00 89.06 107 ASP A N 1
ATOM 843 C CA . ASP A 1 107 ? 11.773 -4.273 -12.430 1.00 89.06 107 ASP A CA 1
ATOM 844 C C . ASP A 1 107 ? 13.097 -3.520 -12.654 1.00 89.06 107 ASP A C 1
ATOM 846 O O . ASP A 1 107 ? 13.158 -2.299 -12.449 1.00 89.06 107 ASP A O 1
ATOM 850 N N . ASP A 1 108 ? 14.156 -4.221 -13.057 1.00 88.44 108 ASP A N 1
ATOM 851 C CA . ASP A 1 108 ? 15.450 -3.593 -13.342 1.00 88.44 108 ASP A CA 1
ATOM 852 C C . ASP A 1 108 ? 15.371 -2.616 -14.528 1.00 88.44 108 ASP A C 1
ATOM 854 O O . ASP A 1 108 ? 16.046 -1.579 -14.510 1.00 88.44 108 ASP A O 1
ATOM 858 N N . ASP A 1 109 ? 14.472 -2.867 -15.486 1.00 88.31 109 ASP A N 1
ATOM 859 C CA . ASP A 1 109 ? 14.138 -1.949 -16.580 1.00 88.31 109 ASP A CA 1
ATOM 860 C C . ASP A 1 109 ? 13.091 -0.900 -16.175 1.00 88.31 109 ASP A C 1
ATOM 862 O O . ASP A 1 109 ? 12.706 -0.035 -16.969 1.00 88.31 109 ASP A O 1
ATOM 866 N N . GLY A 1 110 ? 12.633 -0.931 -14.923 1.00 88.81 110 GLY A N 1
ATOM 867 C CA . GLY A 1 110 ? 11.722 0.045 -14.355 1.00 88.81 110 GLY A CA 1
ATOM 868 C C . GLY A 1 110 ? 12.323 1.451 -14.333 1.00 88.81 110 GLY A C 1
ATOM 869 O O . GLY A 1 110 ? 13.377 1.709 -13.737 1.00 88.81 110 GLY A O 1
ATOM 870 N N . VAL A 1 111 ? 11.587 2.400 -14.911 1.00 89.25 111 VAL A N 1
ATOM 871 C CA . VAL A 1 111 ? 11.931 3.823 -14.928 1.00 89.25 111 VAL A CA 1
ATOM 872 C C . VAL A 1 111 ? 10.901 4.668 -14.180 1.00 89.25 111 VAL A C 1
ATOM 874 O O . VAL A 1 111 ? 9.687 4.495 -14.308 1.00 89.25 111 VAL A O 1
ATOM 877 N N . GLY A 1 112 ? 11.407 5.644 -13.424 1.00 89.44 112 GLY A N 1
ATOM 878 C CA . GLY A 1 112 ? 10.614 6.629 -12.691 1.00 89.44 112 GLY A CA 1
ATOM 879 C C . GLY A 1 112 ? 10.883 6.628 -11.181 1.00 89.44 112 GLY A C 1
ATOM 880 O O . GLY A 1 112 ? 11.513 5.701 -10.666 1.00 89.44 112 GLY A O 1
ATOM 881 N N . PRO A 1 113 ? 10.415 7.657 -10.451 1.00 91.50 113 PRO A N 1
ATOM 882 C CA . PRO A 1 113 ? 10.689 7.813 -9.017 1.00 91.50 113 PRO A CA 1
ATOM 883 C C . PRO A 1 113 ? 10.207 6.633 -8.163 1.00 91.50 113 PRO A C 1
ATOM 885 O O . PRO A 1 113 ? 10.898 6.210 -7.239 1.00 91.50 113 PRO A O 1
ATOM 888 N N . SER A 1 114 ? 9.067 6.050 -8.534 1.00 90.88 114 SER A N 1
ATOM 889 C CA . SER A 1 114 ? 8.430 4.911 -7.865 1.00 90.88 114 SER A CA 1
ATOM 890 C C . SER A 1 114 ? 9.233 3.609 -7.927 1.00 90.88 114 SER A C 1
ATOM 892 O O . SER A 1 114 ? 8.890 2.650 -7.246 1.00 90.88 114 SER A O 1
ATOM 894 N N . THR A 1 115 ? 10.320 3.577 -8.703 1.00 93.38 115 THR A N 1
ATOM 895 C CA . THR A 1 115 ? 11.264 2.447 -8.771 1.00 93.38 115 THR A CA 1
ATOM 896 C C . THR A 1 115 ? 12.464 2.590 -7.831 1.00 93.38 115 THR A C 1
ATOM 898 O O . THR A 1 115 ? 13.311 1.699 -7.784 1.00 93.38 115 THR A O 1
ATOM 901 N N . GLN A 1 116 ? 12.561 3.728 -7.135 1.00 94.75 116 GLN A N 1
ATOM 902 C CA . GLN A 1 116 ? 13.655 4.085 -6.225 1.00 94.75 116 GLN A CA 1
ATOM 903 C C . GLN A 1 116 ? 13.165 4.233 -4.783 1.00 94.75 116 GLN A C 1
ATOM 905 O O . GLN A 1 116 ? 13.880 3.898 -3.843 1.00 94.75 116 GLN A O 1
ATOM 910 N N . SER A 1 117 ? 11.944 4.739 -4.600 1.00 97.12 117 SER A N 1
ATOM 911 C CA . SER A 1 117 ? 11.318 4.927 -3.293 1.00 97.12 117 SER A CA 1
ATOM 912 C C . SER A 1 117 ? 9.802 4.837 -3.429 1.00 97.12 117 SER A C 1
ATOM 914 O O . SER A 1 117 ? 9.242 5.336 -4.407 1.00 97.12 117 SER A O 1
ATOM 916 N N . TYR A 1 118 ? 9.129 4.215 -2.461 1.00 97.62 118 TYR A N 1
ATOM 917 C CA . TYR A 1 118 ? 7.666 4.180 -2.453 1.00 97.62 118 TYR A CA 1
ATOM 918 C C . TYR A 1 118 ? 7.101 5.545 -2.068 1.00 97.62 118 TYR A C 1
ATOM 920 O O . TYR A 1 118 ? 7.462 6.095 -1.025 1.00 97.62 118 TYR A O 1
ATOM 928 N N . LYS A 1 119 ? 6.141 6.056 -2.841 1.00 97.75 119 LYS A N 1
ATOM 929 C CA . LYS A 1 119 ? 5.379 7.248 -2.467 1.00 97.75 119 LYS A CA 1
ATOM 930 C C . LYS A 1 119 ? 3.927 6.872 -2.199 1.00 97.75 119 LYS A C 1
ATOM 932 O O . LYS A 1 119 ? 3.096 6.838 -3.104 1.00 97.75 119 LYS A O 1
ATOM 937 N N . ILE A 1 120 ? 3.611 6.592 -0.936 1.00 98.00 120 ILE A N 1
ATOM 938 C CA . ILE A 1 120 ? 2.265 6.182 -0.532 1.00 98.00 120 ILE A CA 1
ATOM 939 C C . ILE A 1 120 ? 1.410 7.428 -0.311 1.00 98.00 120 ILE A C 1
ATOM 941 O O . ILE A 1 120 ? 1.607 8.181 0.644 1.00 98.00 120 ILE A O 1
ATOM 945 N N . ILE A 1 121 ? 0.438 7.623 -1.198 1.00 97.62 121 ILE A N 1
ATOM 946 C CA . ILE A 1 121 ? -0.610 8.639 -1.086 1.00 97.62 121 ILE A CA 1
ATOM 947 C C . ILE A 1 121 ? -1.949 7.910 -1.111 1.00 97.62 121 ILE A C 1
ATOM 949 O O . ILE A 1 121 ? -2.225 7.178 -2.056 1.00 97.62 121 ILE A O 1
ATOM 953 N N . VAL A 1 122 ? -2.802 8.142 -0.116 1.00 97.12 122 VAL A N 1
ATOM 954 C CA . VAL A 1 122 ? -4.178 7.634 -0.071 1.00 97.12 122 VAL A CA 1
ATOM 955 C C . VAL A 1 122 ? -5.123 8.834 -0.179 1.00 97.12 122 VAL A C 1
ATOM 957 O O . VAL A 1 122 ? -5.335 9.548 0.804 1.00 97.12 122 VAL A O 1
ATOM 960 N N . PRO A 1 123 ? -5.667 9.129 -1.373 1.00 96.62 123 PRO A N 1
ATOM 961 C CA . PRO A 1 123 ? -6.550 10.276 -1.541 1.00 96.62 123 PRO A CA 1
ATOM 962 C C . PRO A 1 123 ? -7.876 10.080 -0.796 1.00 96.62 123 PRO A C 1
ATOM 964 O O . PRO A 1 123 ? -8.419 8.975 -0.766 1.00 96.62 123 PRO A O 1
ATOM 967 N N . GLN A 1 124 ? -8.451 11.171 -0.280 1.00 94.88 124 GLN A N 1
ATOM 968 C CA . GLN A 1 124 ? -9.704 11.135 0.487 1.00 94.88 124 GLN A CA 1
ATOM 969 C C . GLN A 1 124 ? -10.855 10.455 -0.271 1.00 94.88 124 GLN A C 1
ATOM 971 O O . GLN A 1 124 ? -11.596 9.673 0.314 1.00 94.88 124 GLN A O 1
ATOM 976 N N . ALA A 1 125 ? -10.946 10.652 -1.590 1.00 96.88 125 ALA A N 1
ATOM 977 C CA . ALA A 1 125 ? -11.957 10.000 -2.421 1.00 96.88 125 ALA A CA 1
ATOM 978 C C . ALA A 1 125 ? -11.906 8.460 -2.345 1.00 96.88 125 ALA A C 1
ATOM 980 O O . ALA A 1 125 ? -12.948 7.810 -2.388 1.00 96.88 125 ALA A O 1
ATOM 981 N N . TYR A 1 126 ? -10.716 7.868 -2.190 1.00 97.12 126 TYR A N 1
ATOM 982 C CA . TYR A 1 126 ? -10.570 6.419 -2.040 1.00 97.12 126 TYR A CA 1
ATOM 983 C C . TYR A 1 126 ? -10.944 5.948 -0.633 1.00 97.12 126 TYR A C 1
ATOM 985 O O . TYR A 1 126 ? -11.504 4.862 -0.507 1.00 97.12 126 TYR A O 1
ATOM 993 N N . ILE A 1 127 ? -10.695 6.764 0.396 1.00 96.00 127 ILE A N 1
ATOM 994 C CA . ILE A 1 127 ? -11.155 6.517 1.773 1.00 96.00 127 ILE A CA 1
ATOM 995 C C . ILE A 1 127 ? -12.687 6.548 1.820 1.00 96.00 127 ILE A C 1
ATOM 997 O O . ILE A 1 127 ? -13.317 5.659 2.387 1.00 96.00 127 ILE A O 1
ATOM 1001 N N . ASP A 1 128 ? -13.308 7.531 1.169 1.00 96.06 128 ASP A N 1
ATOM 1002 C CA . ASP A 1 128 ? -14.765 7.639 1.102 1.00 96.06 128 ASP A CA 1
ATOM 1003 C C . ASP A 1 128 ? -15.394 6.497 0.293 1.00 96.06 128 ASP A C 1
ATOM 1005 O O . ASP A 1 128 ? -16.428 5.957 0.692 1.00 96.06 128 ASP A O 1
ATOM 1009 N N . ALA A 1 129 ? -14.752 6.075 -0.801 1.00 97.00 129 ALA A N 1
ATOM 1010 C CA . ALA A 1 129 ? -15.195 4.937 -1.606 1.00 97.00 129 ALA A CA 1
ATOM 1011 C C . ALA A 1 129 ? -15.092 3.587 -0.873 1.00 97.00 129 ALA A C 1
ATOM 1013 O O . ALA A 1 129 ? -15.808 2.653 -1.230 1.00 97.00 129 ALA A O 1
ATOM 1014 N N . ALA A 1 130 ? -14.239 3.492 0.151 1.00 97.19 130 ALA A N 1
ATOM 1015 C CA . ALA A 1 130 ? -14.031 2.299 0.971 1.00 97.19 130 ALA A CA 1
ATOM 1016 C C . ALA A 1 130 ? -15.095 2.104 2.071 1.00 97.19 130 ALA A C 1
ATOM 1018 O O . ALA A 1 130 ? -15.037 1.131 2.822 1.00 97.19 130 ALA A O 1
ATOM 1019 N N . LYS A 1 131 ? -16.055 3.030 2.196 1.00 95.94 131 LYS A N 1
ATOM 1020 C CA . LYS A 1 131 ? -17.127 2.972 3.198 1.00 95.94 131 LYS A CA 1
ATOM 1021 C C . LYS A 1 131 ? -18.209 1.946 2.845 1.00 95.94 131 LYS A C 1
ATOM 1023 O O . LYS A 1 131 ? -18.473 1.676 1.670 1.00 95.94 131 LYS A O 1
ATOM 1028 N N . ASN A 1 132 ? -18.927 1.473 3.862 1.00 95.81 132 ASN A N 1
ATOM 1029 C CA . ASN A 1 132 ? -20.019 0.498 3.771 1.00 95.81 132 ASN A CA 1
ATOM 1030 C C . ASN A 1 132 ? -19.580 -0.879 3.237 1.00 95.81 132 ASN A C 1
ATOM 1032 O O . ASN A 1 132 ? -20.277 -1.480 2.420 1.00 95.81 132 ASN A O 1
ATOM 1036 N N . GLY A 1 133 ? -18.411 -1.360 3.657 1.00 95.56 133 GLY A N 1
ATOM 1037 C CA . GLY A 1 133 ? -17.853 -2.662 3.284 1.00 95.56 133 GLY A CA 1
ATOM 1038 C C . GLY A 1 133 ? -17.365 -2.746 1.838 1.00 95.56 133 GLY A C 1
ATOM 1039 O O . GLY A 1 133 ? -17.096 -3.834 1.330 1.00 95.56 133 GLY A O 1
ATOM 1040 N N . LYS A 1 134 ? -17.259 -1.610 1.142 1.00 97.31 134 LYS A N 1
ATOM 1041 C CA . LYS A 1 134 ? -16.702 -1.557 -0.211 1.00 97.31 134 LYS A CA 1
ATOM 1042 C C . LYS A 1 134 ? -15.182 -1.640 -0.154 1.00 97.31 134 LYS A C 1
ATOM 1044 O O . LYS A 1 134 ? -14.558 -1.119 0.767 1.00 97.31 134 LYS A O 1
ATOM 1049 N N . ILE A 1 135 ? -14.594 -2.268 -1.169 1.00 97.94 135 ILE A N 1
ATOM 1050 C CA . ILE A 1 135 ? -13.144 -2.296 -1.358 1.00 97.94 135 ILE A CA 1
ATOM 1051 C C . ILE A 1 135 ? -12.765 -1.160 -2.297 1.00 97.94 135 ILE A C 1
ATOM 1053 O O . ILE A 1 135 ? -13.229 -1.099 -3.437 1.00 97.94 135 ILE A O 1
ATOM 1057 N N . SER A 1 136 ? -11.890 -0.292 -1.813 1.00 97.62 136 SER A N 1
ATOM 1058 C CA . SER A 1 136 ? -11.201 0.718 -2.605 1.00 97.62 136 SER A CA 1
ATOM 1059 C C . SER A 1 136 ? -9.746 0.290 -2.782 1.00 97.62 136 SER A C 1
ATOM 1061 O O . SER A 1 136 ? -9.183 -0.350 -1.892 1.00 97.62 136 SER A O 1
ATOM 1063 N N . VAL A 1 137 ? -9.140 0.593 -3.930 1.00 97.44 137 VAL A N 1
ATOM 1064 C CA . VAL A 1 137 ? -7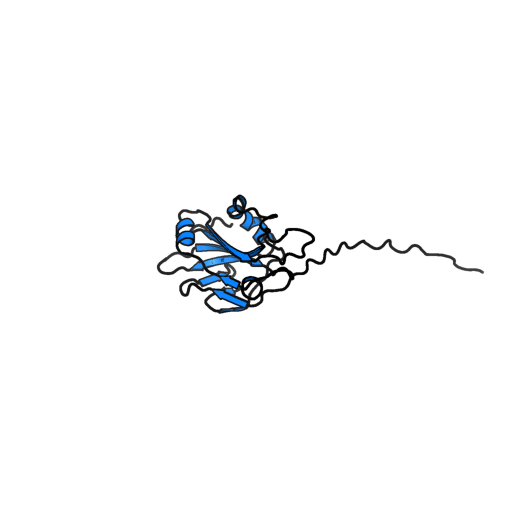.767 0.171 -4.246 1.00 97.44 137 VAL A CA 1
ATOM 1065 C C . VAL A 1 137 ? -6.961 1.377 -4.696 1.00 97.44 137 VAL A C 1
ATOM 1067 O O . VAL A 1 137 ? -7.362 2.069 -5.627 1.00 97.44 137 VAL A O 1
ATOM 1070 N N . VAL A 1 138 ? -5.825 1.610 -4.046 1.00 96.94 138 VAL A N 1
ATOM 1071 C CA . VAL A 1 138 ? -4.885 2.688 -4.372 1.00 96.94 138 VAL A CA 1
ATOM 1072 C C . VAL A 1 138 ? -3.532 2.078 -4.696 1.00 96.94 138 VAL A C 1
ATOM 1074 O O . VAL A 1 138 ? -3.125 1.108 -4.066 1.00 96.94 138 VAL A O 1
ATOM 1077 N N . TYR A 1 139 ? -2.844 2.619 -5.691 1.00 95.69 139 TYR A N 1
ATOM 1078 C CA . TYR A 1 139 ? -1.557 2.108 -6.147 1.00 95.69 139 TYR A CA 1
ATOM 1079 C C . TYR A 1 139 ? -0.780 3.196 -6.881 1.00 95.69 139 TYR A C 1
ATOM 1081 O O . TYR A 1 139 ? -1.344 4.202 -7.322 1.00 95.69 139 TYR A O 1
ATOM 1089 N N . GLU A 1 140 ? 0.513 2.960 -7.066 1.00 93.50 140 GLU A N 1
ATOM 1090 C CA . GLU A 1 140 ? 1.396 3.815 -7.854 1.00 93.50 140 GLU A CA 1
ATOM 1091 C C . GLU A 1 140 ? 1.977 3.036 -9.032 1.00 93.50 140 GLU A C 1
ATOM 1093 O O . GLU A 1 140 ? 2.451 1.912 -8.875 1.00 93.50 140 GLU A O 1
ATOM 1098 N N . TYR A 1 141 ? 1.943 3.649 -10.218 1.00 91.31 141 TYR A N 1
ATOM 1099 C CA . TYR A 1 141 ? 2.512 3.069 -11.429 1.00 91.31 141 TYR A CA 1
ATOM 1100 C C . TYR A 1 141 ? 3.967 3.492 -11.646 1.00 91.31 141 TYR A C 1
ATOM 1102 O O . TYR A 1 141 ? 4.362 4.624 -11.356 1.00 91.31 141 TYR A O 1
ATOM 1110 N N . TYR A 1 142 ? 4.732 2.612 -12.280 1.00 90.50 142 TYR A N 1
ATOM 1111 C CA . TYR A 1 142 ? 5.933 2.958 -13.030 1.00 90.50 142 TYR A CA 1
ATOM 1112 C C . TYR A 1 142 ? 5.870 2.359 -14.436 1.00 90.50 142 TYR A C 1
ATOM 1114 O O . TYR A 1 142 ? 4.969 1.584 -14.770 1.00 90.50 142 TYR A O 1
ATOM 1122 N N . LYS A 1 143 ? 6.794 2.793 -15.292 1.00 87.81 143 LYS A N 1
ATOM 1123 C CA . LYS A 1 143 ? 6.901 2.316 -16.673 1.00 87.81 143 LYS A CA 1
ATOM 1124 C C . LYS A 1 143 ? 8.146 1.461 -16.817 1.00 87.81 143 LYS A C 1
ATOM 1126 O O . LYS A 1 143 ? 9.131 1.700 -16.124 1.00 87.81 143 LYS A O 1
ATOM 1131 N N . LEU A 1 144 ? 8.117 0.536 -17.762 1.00 86.25 144 LEU A N 1
ATOM 1132 C CA . LEU A 1 144 ? 9.312 -0.162 -18.214 1.00 86.25 144 LEU A CA 1
ATOM 1133 C C . LEU A 1 144 ? 10.013 0.656 -19.301 1.00 86.25 144 LEU A C 1
ATOM 1135 O O . LEU A 1 144 ? 9.370 1.365 -20.086 1.00 86.25 144 LEU A O 1
ATOM 1139 N N . LYS A 1 145 ? 11.342 0.578 -19.335 1.00 83.56 145 LYS A N 1
ATOM 1140 C CA . LYS A 1 145 ? 12.150 1.111 -20.426 1.00 83.56 145 LYS A CA 1
ATOM 1141 C C . LYS A 1 145 ? 11.751 0.405 -21.722 1.00 83.56 145 LYS A C 1
ATOM 1143 O O . LYS A 1 145 ? 11.622 -0.810 -21.762 1.00 83.56 145 LYS A O 1
ATOM 1148 N N . ASN A 1 146 ? 11.554 1.173 -22.788 1.00 75.31 146 ASN A N 1
ATOM 1149 C CA . ASN A 1 146 ? 11.339 0.602 -24.112 1.00 75.31 146 ASN A CA 1
ATOM 1150 C C . ASN A 1 146 ? 12.708 0.273 -24.726 1.00 75.31 146 ASN A C 1
ATOM 1152 O O . ASN A 1 146 ? 13.528 1.178 -24.902 1.00 75.31 146 ASN A O 1
ATOM 1156 N N . ASP A 1 147 ? 12.962 -1.001 -25.010 1.00 68.06 147 ASP A N 1
ATOM 1157 C CA . ASP A 1 147 ? 14.206 -1.485 -25.617 1.00 68.06 147 ASP A CA 1
ATOM 1158 C C . ASP A 1 147 ? 14.137 -1.567 -27.155 1.00 68.06 147 ASP A C 1
ATOM 1160 O O . ASP A 1 147 ? 15.130 -1.880 -27.809 1.00 68.06 147 ASP A O 1
ATOM 1164 N N . GLY A 1 148 ? 12.983 -1.233 -27.746 1.00 62.59 148 GLY A N 1
ATOM 1165 C CA . GLY A 1 148 ? 12.763 -1.202 -29.191 1.00 62.59 148 GLY A CA 1
ATOM 1166 C C . GLY A 1 148 ? 12.503 -2.568 -29.834 1.00 62.59 148 GLY A C 1
ATOM 1167 O O . GLY A 1 148 ? 12.178 -2.600 -31.021 1.00 62.59 148 GLY A O 1
ATOM 1168 N N . LEU A 1 149 ? 12.602 -3.675 -29.087 1.00 64.44 149 LEU A N 1
ATOM 1169 C CA . LEU A 1 149 ? 12.308 -5.026 -29.584 1.00 64.44 149 LEU A CA 1
ATOM 1170 C C . LEU A 1 149 ? 10.838 -5.400 -29.371 1.00 64.44 149 LEU A C 1
ATOM 1172 O O . LEU A 1 149 ? 10.246 -6.087 -30.205 1.00 64.44 149 LEU A O 1
ATOM 1176 N N . ILE A 1 150 ? 10.236 -4.922 -28.278 1.00 60.25 150 ILE A N 1
ATOM 1177 C CA . ILE A 1 150 ? 8.818 -5.108 -27.952 1.00 60.25 150 ILE A CA 1
ATOM 1178 C C . ILE A 1 150 ? 8.281 -3.792 -27.370 1.00 60.25 150 ILE A C 1
ATOM 1180 O O . ILE A 1 150 ? 8.914 -3.185 -26.511 1.00 60.25 150 ILE A O 1
ATOM 1184 N N . ASP A 1 151 ? 7.095 -3.338 -27.799 1.00 63.09 151 ASP A N 1
ATOM 1185 C CA . ASP A 1 151 ? 6.432 -2.149 -27.226 1.00 63.09 151 ASP A CA 1
ATOM 1186 C C . ASP A 1 151 ? 5.854 -2.455 -25.829 1.00 63.09 151 ASP A C 1
ATOM 1188 O O . ASP A 1 151 ? 4.641 -2.550 -25.629 1.00 63.09 151 ASP A O 1
ATOM 1192 N N . ILE A 1 152 ? 6.744 -2.638 -24.850 1.00 69.06 152 ILE A N 1
ATOM 1193 C CA . ILE A 1 152 ? 6.411 -2.874 -23.437 1.00 69.06 152 ILE A CA 1
ATOM 1194 C C . ILE A 1 152 ? 6.163 -1.578 -22.663 1.00 69.06 152 ILE A C 1
ATOM 1196 O O . ILE A 1 152 ? 5.701 -1.618 -21.527 1.00 69.06 152 ILE A O 1
ATOM 1200 N N . GLY A 1 153 ? 6.378 -0.410 -23.279 1.00 63.19 153 GLY A N 1
ATOM 1201 C CA . GLY A 1 153 ? 6.159 0.893 -22.639 1.00 63.19 153 GLY A CA 1
ATOM 1202 C C . GLY A 1 153 ? 4.698 1.165 -22.251 1.00 63.19 153 GLY A C 1
ATOM 1203 O O . GLY A 1 153 ? 4.418 2.090 -21.484 1.00 63.19 153 GLY A O 1
ATOM 1204 N N . LYS A 1 154 ? 3.758 0.363 -22.772 1.00 71.06 154 LYS A N 1
ATOM 1205 C CA . LYS A 1 154 ? 2.335 0.384 -22.399 1.00 71.06 154 LYS A CA 1
ATOM 1206 C C . LYS A 1 154 ? 2.021 -0.460 -21.163 1.00 71.06 154 LYS A C 1
ATOM 1208 O O . LYS A 1 154 ? 0.971 -0.239 -20.557 1.00 71.06 154 LYS A O 1
ATOM 1213 N N . ILE A 1 155 ? 2.898 -1.394 -20.791 1.00 75.25 155 ILE A N 1
ATOM 1214 C CA . ILE A 1 155 ? 2.745 -2.196 -19.578 1.00 75.25 155 ILE A CA 1
ATOM 1215 C C . ILE A 1 155 ? 2.995 -1.274 -18.392 1.00 75.25 155 ILE A C 1
ATOM 1217 O O . ILE A 1 155 ? 4.055 -0.662 -18.254 1.00 75.25 155 ILE A O 1
ATOM 1221 N N . LYS A 1 156 ? 1.974 -1.148 -17.549 1.00 81.00 156 LYS A N 1
ATOM 1222 C CA . LYS A 1 156 ? 2.088 -0.444 -16.279 1.00 81.00 156 LYS A CA 1
ATOM 1223 C C . LYS A 1 156 ? 2.375 -1.462 -15.189 1.00 81.00 156 LYS A C 1
ATOM 1225 O O . LYS A 1 156 ? 1.581 -2.389 -14.995 1.00 81.00 156 LYS A O 1
ATOM 1230 N N . GLU A 1 157 ? 3.485 -1.254 -14.507 1.00 88.88 157 GLU A N 1
ATOM 1231 C CA . GLU A 1 157 ? 3.903 -1.996 -13.324 1.00 88.88 157 GLU A CA 1
ATOM 1232 C C . GLU A 1 157 ?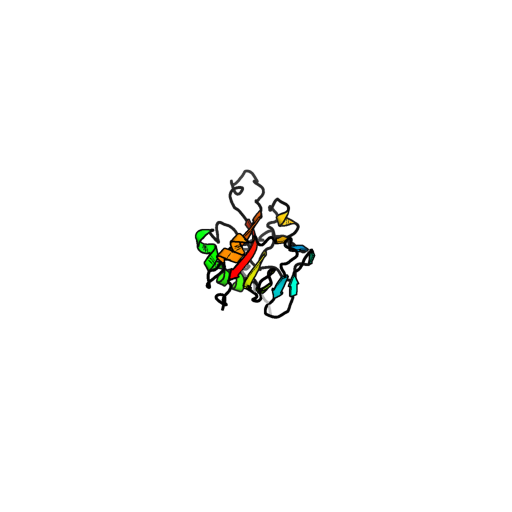 3.525 -1.205 -12.074 1.00 88.88 157 GLU A C 1
ATOM 1234 O O . GLU A 1 157 ? 3.512 0.029 -12.114 1.00 88.88 157 GLU A O 1
ATOM 1239 N N . ARG A 1 158 ? 3.202 -1.883 -10.971 1.00 91.25 158 ARG A N 1
ATOM 1240 C CA . ARG A 1 158 ? 2.800 -1.225 -9.719 1.00 91.25 158 ARG A CA 1
ATOM 1241 C C . ARG A 1 158 ? 3.888 -1.407 -8.672 1.00 91.25 158 ARG A C 1
ATOM 1243 O O . ARG A 1 158 ? 4.237 -2.531 -8.350 1.00 91.25 158 ARG A O 1
ATOM 1250 N N . SER A 1 159 ? 4.412 -0.311 -8.125 1.00 93.81 159 SER A N 1
ATOM 1251 C CA . SER A 1 159 ? 5.427 -0.381 -7.060 1.00 93.81 159 SER A CA 1
ATOM 1252 C C . SER A 1 159 ? 4.813 -0.771 -5.715 1.00 93.81 159 SER A C 1
ATOM 1254 O O . SER A 1 159 ? 5.445 -1.431 -4.898 1.00 93.81 159 SER A O 1
ATOM 1256 N N . TRP A 1 160 ? 3.565 -0.378 -5.472 1.00 96.12 160 TRP A N 1
ATOM 1257 C CA . TRP A 1 160 ? 2.803 -0.767 -4.293 1.00 96.12 160 TRP A CA 1
ATOM 1258 C C . TRP A 1 160 ? 1.307 -0.753 -4.590 1.00 96.12 160 TRP A C 1
ATOM 1260 O O . TRP A 1 160 ? 0.842 -0.075 -5.512 1.00 96.12 160 TRP A O 1
ATOM 1270 N N . ILE A 1 161 ? 0.553 -1.504 -3.788 1.00 97.25 161 ILE A N 1
ATOM 1271 C CA . ILE A 1 161 ? -0.908 -1.552 -3.842 1.00 97.25 161 ILE A CA 1
ATOM 1272 C C . ILE A 1 161 ? -1.453 -1.598 -2.416 1.00 97.25 161 ILE A C 1
ATOM 1274 O O . ILE A 1 161 ? -0.986 -2.378 -1.588 1.00 97.25 161 ILE A O 1
ATOM 1278 N N . LEU A 1 162 ? -2.458 -0.775 -2.141 1.00 98.25 162 LEU A N 1
ATOM 1279 C CA . LEU A 1 162 ? -3.228 -0.767 -0.908 1.00 98.25 162 LEU A CA 1
ATOM 1280 C C . LEU A 1 162 ? -4.697 -1.032 -1.237 1.00 98.25 162 LEU A C 1
ATOM 1282 O O . LEU A 1 162 ? -5.359 -0.210 -1.871 1.00 98.25 162 LEU A O 1
ATOM 1286 N N . TRP A 1 163 ? -5.212 -2.160 -0.761 1.00 98.38 163 TRP A N 1
ATOM 1287 C CA . TRP A 1 163 ? -6.649 -2.408 -0.675 1.00 98.38 163 TRP A CA 1
ATOM 1288 C C . TRP A 1 163 ? -7.142 -1.920 0.682 1.00 98.38 163 TRP A C 1
ATOM 1290 O O . TRP A 1 163 ? -6.499 -2.211 1.688 1.00 98.38 163 TRP A O 1
ATOM 1300 N N . LEU A 1 164 ? -8.267 -1.205 0.726 1.00 97.81 164 LEU A N 1
ATOM 1301 C CA . LEU A 1 164 ? -8.851 -0.713 1.974 1.00 97.81 164 LEU A CA 1
ATOM 1302 C C . LEU A 1 164 ? -10.381 -0.821 2.003 1.00 97.81 164 LEU A C 1
ATOM 1304 O O . LEU A 1 164 ? -11.041 -0.702 0.969 1.00 97.81 164 LEU A O 1
ATOM 1308 N N . SER A 1 165 ? -10.930 -1.033 3.200 1.00 98.06 165 SER A N 1
ATOM 1309 C CA . SER A 1 165 ? -12.367 -1.076 3.495 1.00 98.06 165 SER A CA 1
ATOM 1310 C C . SER A 1 165 ? -12.641 -0.671 4.947 1.00 98.06 165 SER A C 1
ATOM 1312 O O . SER A 1 165 ? -11.804 -0.892 5.821 1.00 98.06 165 SER A O 1
ATOM 1314 N N . ASP A 1 166 ? -13.797 -0.072 5.234 1.00 97.12 166 ASP A N 1
ATOM 1315 C CA . ASP A 1 166 ? -14.224 0.251 6.608 1.00 97.12 166 ASP A CA 1
ATOM 1316 C C . ASP A 1 166 ? -14.765 -0.967 7.385 1.00 97.12 166 ASP A C 1
ATOM 1318 O O . ASP A 1 166 ? -15.036 -0.876 8.584 1.00 97.12 166 ASP A O 1
ATOM 1322 N N . GLN A 1 167 ? -14.901 -2.112 6.713 1.00 96.94 167 GLN A N 1
ATOM 1323 C CA . GLN A 1 167 ? -15.245 -3.399 7.307 1.00 96.94 167 GLN A CA 1
ATOM 1324 C C . GLN A 1 167 ? -14.168 -4.435 7.001 1.00 96.94 167 GLN A C 1
ATOM 1326 O O . GLN A 1 167 ? -13.438 -4.340 6.014 1.00 96.94 167 GLN A O 1
ATOM 1331 N N . ASP A 1 168 ? -14.095 -5.461 7.843 1.00 96.12 168 ASP A N 1
ATOM 1332 C CA . ASP A 1 168 ? -13.124 -6.537 7.687 1.00 96.12 168 ASP A CA 1
ATOM 1333 C C . ASP A 1 168 ? -13.539 -7.541 6.604 1.00 96.12 168 ASP A C 1
ATOM 1335 O O . ASP A 1 168 ? -14.041 -8.630 6.886 1.00 96.12 168 ASP A O 1
ATOM 1339 N N . VAL A 1 169 ? -13.377 -7.141 5.347 1.00 96.56 169 VAL A N 1
ATOM 1340 C CA . VAL A 1 169 ? -13.707 -7.953 4.164 1.00 96.56 169 VAL A CA 1
ATOM 1341 C C . VAL A 1 169 ? -12.510 -8.747 3.631 1.00 96.56 169 VAL A C 1
ATOM 1343 O O . VAL A 1 169 ? -12.633 -9.458 2.632 1.00 96.56 169 VAL A O 1
ATOM 1346 N N . PHE A 1 170 ? -11.344 -8.615 4.272 1.00 95.94 170 PHE A N 1
ATOM 1347 C CA . PHE A 1 170 ? -10.087 -9.211 3.815 1.00 95.94 170 PHE A CA 1
ATOM 1348 C C . PHE A 1 170 ? -9.762 -10.558 4.475 1.00 95.94 170 PHE A C 1
ATOM 1350 O O . PHE A 1 170 ? -8.736 -11.135 4.131 1.00 95.94 170 PHE A O 1
ATOM 1357 N N . LYS A 1 171 ? -10.619 -11.056 5.374 1.00 86.06 171 LYS A N 1
ATOM 1358 C CA . LYS A 1 171 ? -10.474 -12.368 6.027 1.00 86.06 171 LYS A CA 1
ATOM 1359 C C . LYS A 1 171 ? -10.516 -13.549 5.059 1.00 86.06 171 LYS A C 1
ATOM 1361 O O . LYS A 1 171 ? -11.216 -13.454 4.022 1.00 86.06 171 LYS A O 1
#

pLDDT: mean 86.3, std 16.55, range [39.09, 98.69]

Foldseek 3Di:
DDDDDDPDDDDPDDPPPPPPQQWADQFKAAAPQQQKKKAFPVRQDIGHGIDTDSDAFQDWDKCVVAPPVNVLVCLVVSVVRPWTWIWMGGPPDPATKTKTKHAYTHGPQWDDPLNHYNYHYDDVVQVVCQEPVHKGKDWDWIAGHDPPPDPRRPMTTTRMMMIIHSDDPSD